Protein AF-A0A5N0GC98-F1 (afdb_monomer)

Sequence (165 aa):
MFRAPGRYVAAGIAVAGAGLITVPVVTTPKPPVQARAVQLVDDIAYIMGGSGDPIPSTDTVQTNFDLFVEPLYPHYTPQGLFYPAGNYALYTGVKSLPLDTSEAQGTQILATTITQQVADGNDIVVKGASQSSTISGMVMTDLAAQGVPSDDVSFVLTGDPNLPN

Radius of gyration: 35.99 Å; Cα contacts (8 Å, |Δi|>4): 237; chains: 1; bounding box: 118×33×48 Å

Solvent-accessible surface area (backbone atoms only — not comparable to full-atom values): 9893 Å² total; per-residue (Å²): 132,89,80,86,88,86,82,86,88,82,91,80,84,93,75,89,77,82,87,81,87,83,78,84,80,84,79,79,81,77,76,81,82,78,84,72,84,75,79,78,66,52,45,38,26,38,30,34,32,32,63,78,31,30,69,42,49,72,66,57,30,50,53,50,32,64,73,67,40,32,85,83,44,73,81,45,48,74,39,57,42,72,38,70,27,26,36,27,89,82,66,70,45,89,90,48,45,48,44,70,61,21,41,54,53,30,28,53,50,51,45,52,51,51,56,51,41,46,73,70,59,24,41,37,36,38,36,21,22,31,56,31,16,49,25,47,57,53,30,54,55,53,38,57,74,70,65,55,64,71,89,46,50,47,78,45,72,37,73,38,83,81,63,88,129

Structure (mmCIF, N/CA/C/O backbone):
data_AF-A0A5N0GC98-F1
#
_entry.id   AF-A0A5N0GC98-F1
#
loop_
_atom_site.group_PDB
_atom_site.id
_atom_site.type_symbol
_atom_site.label_atom_id
_atom_site.label_alt_id
_atom_site.label_comp_id
_atom_site.label_asym_id
_atom_site.label_entity_id
_atom_site.label_seq_id
_atom_site.pdbx_PDB_ins_code
_atom_site.Cartn_x
_atom_site.Cartn_y
_atom_site.Cartn_z
_atom_site.occupancy
_atom_site.B_iso_or_equiv
_atom_site.auth_seq_id
_atom_site.auth_comp_id
_atom_site.auth_asym_id
_atom_site.auth_atom_id
_atom_site.pdbx_PDB_model_num
ATOM 1 N N . MET A 1 1 ? -94.875 -5.584 -31.727 1.00 39.59 1 MET A N 1
ATOM 2 C CA . MET A 1 1 ? -95.191 -6.975 -32.115 1.00 39.59 1 MET A CA 1
ATOM 3 C C . MET A 1 1 ? -94.659 -7.873 -30.999 1.00 39.59 1 MET A C 1
ATOM 5 O O . MET A 1 1 ? -93.468 -7.785 -30.767 1.00 39.59 1 MET A O 1
ATOM 9 N N . PHE A 1 2 ? -95.532 -8.653 -30.332 1.00 39.44 2 PHE A N 1
ATOM 10 C CA . PHE A 1 2 ? -95.249 -9.738 -29.352 1.00 39.44 2 PHE A CA 1
ATOM 11 C C . PHE A 1 2 ? -94.479 -9.368 -28.058 1.00 39.44 2 PHE A C 1
ATOM 13 O O . PHE A 1 2 ? -93.528 -8.614 -28.103 1.00 39.44 2 PHE A O 1
ATOM 20 N N . ARG A 1 3 ? -94.751 -9.878 -26.850 1.00 37.09 3 ARG A N 1
ATOM 21 C CA . ARG A 1 3 ? -95.811 -10.683 -26.208 1.00 37.09 3 ARG A CA 1
ATOM 22 C C . ARG A 1 3 ? -95.519 -10.561 -24.689 1.00 37.09 3 ARG A C 1
ATOM 24 O O . ARG A 1 3 ? -94.355 -10.574 -24.308 1.00 37.09 3 ARG A O 1
ATOM 31 N N . ALA A 1 4 ? -96.537 -10.460 -23.834 1.00 40.56 4 ALA A N 1
ATOM 32 C CA . ALA A 1 4 ? -96.425 -10.711 -22.380 1.00 40.56 4 ALA A CA 1
ATOM 33 C C . ALA A 1 4 ? -96.335 -12.255 -22.118 1.00 40.56 4 ALA A C 1
ATOM 35 O O . ALA A 1 4 ? -96.410 -12.978 -23.121 1.00 40.56 4 ALA A O 1
ATOM 36 N N . PRO A 1 5 ? -96.287 -12.827 -20.878 1.00 58.97 5 PRO A N 1
ATOM 37 C CA . PRO A 1 5 ? -96.497 -12.199 -19.557 1.00 58.97 5 PRO A CA 1
ATOM 38 C C . PRO A 1 5 ? -95.749 -12.800 -18.327 1.00 58.97 5 PRO A C 1
ATOM 40 O O . PRO A 1 5 ? -95.164 -13.877 -18.363 1.00 58.97 5 PRO A O 1
ATOM 43 N N . GLY A 1 6 ? -95.959 -12.153 -17.174 1.00 35.94 6 GLY A N 1
ATOM 44 C CA . GLY A 1 6 ? -96.063 -12.803 -15.858 1.00 35.94 6 GLY A CA 1
ATOM 45 C C . GLY A 1 6 ? -95.093 -12.245 -14.812 1.00 35.94 6 GLY A C 1
ATOM 46 O O . GLY A 1 6 ? -93.943 -12.007 -15.129 1.00 35.94 6 GLY A O 1
ATOM 47 N N . ARG A 1 7 ? -95.446 -12.029 -13.542 1.00 43.44 7 ARG A N 1
ATOM 48 C CA . ARG A 1 7 ? -96.622 -12.402 -12.746 1.00 43.44 7 ARG A CA 1
ATOM 49 C C . ARG A 1 7 ? -96.527 -11.674 -11.379 1.00 43.44 7 ARG A C 1
ATOM 51 O O . ARG A 1 7 ? -95.435 -11.523 -10.859 1.00 43.44 7 ARG A O 1
ATOM 58 N N . TYR A 1 8 ? -97.692 -11.312 -10.837 1.00 38.00 8 TYR A N 1
ATOM 59 C CA . TYR A 1 8 ? -98.104 -11.139 -9.426 1.00 38.00 8 TYR A CA 1
ATOM 60 C C . TYR A 1 8 ? -97.413 -10.161 -8.436 1.00 38.00 8 TYR A C 1
ATOM 62 O O . TYR A 1 8 ? -96.294 -10.337 -7.978 1.00 38.00 8 TYR A O 1
ATOM 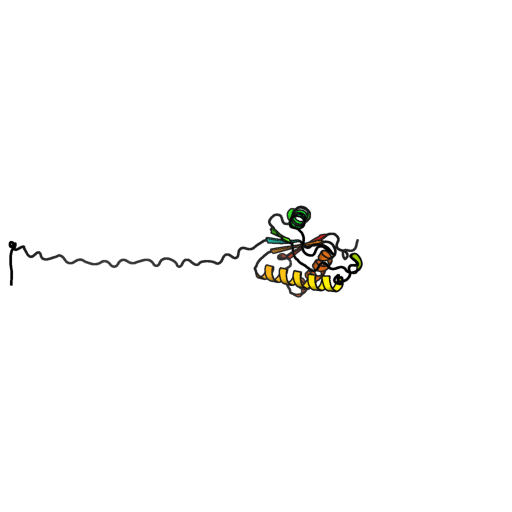70 N N . VAL A 1 9 ? -98.258 -9.190 -8.062 1.00 48.50 9 VAL A N 1
ATOM 71 C CA . VAL A 1 9 ? -98.460 -8.342 -6.866 1.00 48.50 9 VAL A CA 1
ATOM 72 C C . VAL A 1 9 ? -97.873 -8.808 -5.521 1.00 48.50 9 VAL A C 1
ATOM 74 O O . VAL A 1 9 ? -98.110 -9.938 -5.108 1.00 48.50 9 VAL A O 1
ATOM 77 N N . ALA A 1 10 ? -97.318 -7.857 -4.754 1.00 35.81 10 ALA A N 1
ATOM 78 C CA . ALA A 1 10 ? -97.459 -7.792 -3.291 1.00 35.81 10 ALA A CA 1
ATOM 79 C C . ALA A 1 10 ? -97.219 -6.357 -2.772 1.00 35.81 10 ALA A C 1
ATOM 81 O O . ALA A 1 10 ? -96.190 -5.749 -3.058 1.00 35.81 10 ALA A O 1
ATOM 82 N N . ALA A 1 11 ? -98.179 -5.818 -2.015 1.00 44.06 11 ALA A N 1
ATOM 83 C CA . ALA A 1 11 ? -98.039 -4.590 -1.234 1.00 44.06 11 ALA A CA 1
ATOM 84 C C . ALA A 1 11 ? -97.352 -4.899 0.108 1.00 44.06 11 ALA A C 1
ATOM 86 O O . ALA A 1 11 ? -97.641 -5.929 0.716 1.00 44.06 11 ALA A O 1
ATOM 87 N N . GLY A 1 12 ? -96.485 -4.003 0.591 1.00 33.69 12 GLY A N 1
ATOM 88 C CA . GLY A 1 12 ? -95.776 -4.178 1.860 1.00 33.69 12 GLY A CA 1
ATOM 89 C C . GLY A 1 12 ? -95.314 -2.860 2.487 1.00 33.69 12 GLY A C 1
ATOM 90 O O . GLY A 1 12 ? -94.335 -2.279 2.046 1.00 33.69 12 GLY A O 1
ATOM 91 N N . ILE A 1 13 ? -96.081 -2.422 3.491 1.00 37.12 13 ILE A N 1
ATOM 92 C CA . ILE A 1 13 ? -95.716 -1.808 4.786 1.00 37.12 13 ILE A CA 1
ATOM 93 C C . ILE A 1 13 ? -94.551 -0.793 4.814 1.00 37.12 13 ILE A C 1
ATOM 95 O O . ILE A 1 13 ? -93.385 -1.133 4.641 1.00 37.12 13 ILE A O 1
ATOM 99 N N . ALA A 1 14 ? -94.880 0.446 5.200 1.00 38.00 14 ALA A N 1
ATOM 100 C CA . ALA A 1 14 ? -93.924 1.467 5.623 1.00 38.00 14 ALA A CA 1
ATOM 101 C C . ALA A 1 14 ? -93.447 1.214 7.065 1.00 38.00 14 ALA A C 1
ATOM 103 O O . ALA A 1 14 ? -94.263 1.074 7.976 1.00 38.00 14 ALA A O 1
ATOM 104 N N . VAL A 1 15 ? -92.129 1.216 7.274 1.00 41.19 15 VAL A N 1
ATOM 105 C CA . VAL A 1 15 ? -91.494 1.233 8.600 1.00 41.19 15 VAL A CA 1
ATOM 106 C C . VAL A 1 15 ? -90.639 2.493 8.695 1.00 41.19 15 VAL A C 1
ATOM 108 O O . VAL A 1 15 ? -89.747 2.710 7.878 1.00 41.19 15 VAL A O 1
ATOM 111 N N . ALA A 1 16 ? -90.932 3.337 9.685 1.00 43.88 16 ALA A N 1
ATOM 112 C CA . ALA A 1 16 ? -90.125 4.500 10.028 1.00 43.88 16 ALA A CA 1
ATOM 113 C C . ALA A 1 16 ? -88.778 4.030 10.607 1.00 43.88 16 ALA A C 1
ATOM 115 O O . ALA A 1 16 ? -88.735 3.406 11.667 1.00 43.88 16 ALA A O 1
ATOM 116 N N . GLY A 1 17 ? -87.686 4.287 9.884 1.00 37.88 17 GLY A N 1
ATOM 117 C CA . GLY A 1 17 ? -86.330 3.923 10.291 1.00 37.88 17 GLY A CA 1
ATOM 118 C C . GLY A 1 17 ? -85.760 4.882 11.338 1.00 37.88 17 GLY A C 1
ATOM 119 O O . GLY A 1 17 ? -85.829 6.099 11.180 1.00 37.88 17 GLY A O 1
ATOM 120 N N . ALA A 1 18 ? -85.192 4.309 12.398 1.00 49.00 18 ALA A N 1
ATOM 121 C CA . ALA A 1 18 ? -84.472 4.992 13.466 1.00 49.00 18 ALA A CA 1
ATOM 122 C C . ALA A 1 18 ? -83.215 5.720 12.948 1.00 49.00 18 ALA A C 1
ATOM 124 O O . ALA A 1 18 ? -82.497 5.207 12.090 1.00 49.00 18 ALA A O 1
ATOM 125 N N . GLY A 1 19 ? -82.936 6.908 13.493 1.00 44.25 19 GLY A N 1
ATOM 126 C CA . GLY A 1 19 ? -81.725 7.671 13.188 1.00 44.25 19 GLY A CA 1
ATOM 127 C C . GLY A 1 19 ? -80.466 7.003 13.750 1.00 44.25 19 GLY A C 1
ATOM 128 O O . GLY A 1 19 ? -80.429 6.623 14.918 1.00 44.25 19 GLY A O 1
ATOM 129 N N . LEU A 1 20 ? -79.428 6.880 12.921 1.00 42.84 20 LEU A N 1
ATOM 130 C CA . LEU A 1 20 ? -78.096 6.429 13.326 1.00 42.84 20 LEU A CA 1
ATOM 131 C C . LEU A 1 20 ? -77.250 7.636 13.753 1.00 42.84 20 LEU A C 1
ATOM 133 O O . LEU A 1 20 ? -77.043 8.562 12.971 1.00 42.84 20 LEU A O 1
ATOM 137 N N . ILE A 1 21 ? -76.736 7.610 14.984 1.00 51.59 21 ILE A N 1
ATOM 138 C CA . ILE A 1 21 ? -75.683 8.523 15.446 1.00 51.59 21 ILE A CA 1
ATOM 139 C C . ILE A 1 21 ? -74.349 7.962 14.944 1.00 51.59 21 ILE A C 1
ATOM 141 O O . ILE A 1 21 ? -73.955 6.861 15.325 1.00 51.59 21 ILE A O 1
ATOM 145 N N . THR A 1 22 ? -73.646 8.700 14.086 1.00 50.06 22 THR A N 1
ATOM 146 C CA . THR A 1 22 ? -72.303 8.325 13.624 1.00 50.06 22 THR A CA 1
ATOM 147 C C . THR A 1 22 ? -71.248 8.829 14.606 1.00 50.06 22 THR A C 1
ATOM 149 O O . THR A 1 22 ? -71.188 10.028 14.878 1.00 50.06 22 THR A O 1
ATOM 152 N N . VAL A 1 23 ? -70.387 7.939 15.101 1.00 45.97 23 VAL A N 1
ATOM 153 C CA . VAL A 1 23 ? -69.199 8.301 15.891 1.00 45.97 23 VAL A CA 1
ATOM 154 C C . VAL A 1 23 ? -68.002 8.392 14.935 1.00 45.97 23 VAL A C 1
ATOM 156 O O . VAL A 1 23 ? -67.773 7.432 14.195 1.00 45.97 23 VAL A O 1
ATOM 159 N N . PRO A 1 24 ? -67.234 9.496 14.887 1.00 51.84 24 PRO A N 1
ATOM 160 C CA . PRO A 1 24 ? -66.045 9.551 14.046 1.00 51.84 24 PRO A CA 1
ATOM 161 C C . PRO A 1 24 ? -64.948 8.648 14.624 1.00 51.84 24 PRO A C 1
ATOM 163 O O . PRO A 1 24 ? -64.602 8.737 15.802 1.00 51.84 24 PRO A O 1
ATOM 166 N N . VAL A 1 25 ? -64.386 7.779 13.785 1.00 57.62 25 VAL A N 1
ATOM 167 C CA . VAL A 1 25 ? -63.193 6.994 14.121 1.00 57.62 25 VAL A CA 1
ATOM 168 C C . VAL A 1 25 ? -61.984 7.925 14.078 1.00 57.62 25 VAL A C 1
ATOM 170 O O . VAL A 1 25 ? -61.652 8.474 13.030 1.00 57.62 25 VAL A O 1
ATOM 173 N N . VAL A 1 26 ? -61.312 8.097 15.215 1.00 57.38 26 VAL A N 1
ATOM 174 C CA . VAL A 1 26 ? -60.006 8.763 15.280 1.00 57.38 26 VAL A CA 1
ATOM 175 C C . VAL A 1 26 ? -58.951 7.752 14.837 1.00 57.38 26 VAL A C 1
ATOM 177 O O . VAL A 1 26 ? -58.622 6.825 15.573 1.00 57.38 26 VAL A O 1
ATOM 180 N N . THR A 1 27 ? -58.432 7.897 13.619 1.00 61.34 27 THR A N 1
ATOM 181 C CA . THR A 1 27 ? -57.287 7.108 13.147 1.00 61.34 27 THR A CA 1
ATOM 182 C C . THR A 1 27 ? -55.995 7.730 13.669 1.00 61.34 27 THR A C 1
ATOM 184 O O . THR A 1 27 ? -55.698 8.885 13.363 1.00 61.34 27 THR A O 1
ATOM 187 N N . THR A 1 28 ? -55.212 6.983 14.445 1.00 64.38 28 THR A N 1
ATOM 188 C CA . THR A 1 28 ? -53.879 7.415 14.879 1.00 64.38 28 THR A CA 1
ATOM 189 C C . THR A 1 28 ? -52.905 7.406 13.689 1.00 64.38 28 THR A C 1
ATOM 191 O O . THR A 1 28 ? -52.870 6.425 12.941 1.00 64.38 28 THR A O 1
ATOM 194 N N . PRO A 1 29 ? -52.105 8.468 13.467 1.00 61.09 29 PRO A N 1
ATOM 195 C CA . PRO A 1 29 ? -51.084 8.457 12.424 1.00 61.09 29 PRO A CA 1
ATOM 196 C C . PRO A 1 29 ? -50.046 7.365 12.704 1.00 61.09 29 PRO A C 1
ATOM 198 O O . PRO A 1 29 ? -49.474 7.306 13.794 1.00 61.09 29 PRO A O 1
ATOM 201 N N . LYS A 1 30 ? -49.785 6.505 11.715 1.00 52.50 30 LYS A N 1
ATOM 202 C CA . LYS A 1 30 ? -48.673 5.550 11.770 1.00 52.50 30 LYS A CA 1
ATOM 203 C C . LYS A 1 30 ? -47.365 6.351 11.858 1.00 52.50 30 LYS A C 1
ATOM 205 O O . LYS A 1 30 ? -47.180 7.248 11.032 1.00 52.50 30 LYS A O 1
ATOM 210 N N . PRO A 1 31 ? -46.461 6.052 12.808 1.00 60.06 31 PRO A N 1
ATOM 211 C CA . PRO A 1 31 ? -45.176 6.731 12.873 1.00 60.06 31 PRO A CA 1
ATOM 212 C C . PRO A 1 31 ? -44.440 6.580 11.535 1.00 60.06 31 PRO A C 1
ATOM 214 O O . PRO A 1 31 ? -44.462 5.482 10.962 1.00 60.06 31 PRO A O 1
ATOM 217 N N . PRO A 1 32 ? -43.801 7.639 11.013 1.00 60.59 32 PRO A N 1
ATOM 218 C CA . PRO A 1 32 ? -42.974 7.513 9.825 1.00 60.59 32 PRO A CA 1
ATOM 219 C C . PRO A 1 32 ? -41.838 6.528 10.122 1.00 60.59 32 PRO A C 1
ATOM 221 O O . PRO A 1 32 ? -41.091 6.697 11.084 1.00 60.59 32 PRO A O 1
ATOM 224 N N . VAL A 1 33 ? -41.717 5.483 9.303 1.00 59.44 33 VAL A N 1
ATOM 225 C CA . VAL A 1 33 ? -40.554 4.592 9.334 1.00 59.44 33 VAL A CA 1
ATOM 226 C C . VAL A 1 33 ? -39.393 5.386 8.747 1.00 59.44 33 VAL A C 1
ATOM 228 O O . VAL A 1 33 ? -39.322 5.578 7.536 1.00 59.44 33 VAL A O 1
ATOM 231 N N . GLN A 1 34 ? -38.511 5.901 9.602 1.00 54.84 34 GLN A N 1
ATOM 232 C CA . GLN A 1 34 ? -37.237 6.455 9.154 1.00 54.84 34 GLN A CA 1
ATOM 233 C C . GLN A 1 34 ? -36.340 5.284 8.752 1.00 54.84 34 GLN A C 1
ATOM 235 O O . GLN A 1 34 ? -35.829 4.565 9.609 1.00 54.84 34 GLN A O 1
ATOM 240 N N . ALA A 1 35 ? -36.164 5.070 7.449 1.00 56.50 35 ALA A N 1
ATOM 241 C CA . ALA A 1 35 ? -35.075 4.241 6.961 1.00 56.50 35 ALA A CA 1
ATOM 242 C C . ALA A 1 35 ? -33.770 4.981 7.275 1.00 56.50 35 ALA A C 1
ATOM 244 O O . ALA A 1 35 ? -33.469 6.012 6.675 1.00 56.50 35 ALA A O 1
ATOM 245 N N . ARG A 1 36 ? -33.028 4.495 8.269 1.00 54.62 36 ARG A N 1
ATOM 246 C CA . ARG A 1 36 ? -31.660 4.941 8.514 1.00 54.62 36 ARG A CA 1
ATOM 247 C C . ARG A 1 36 ? -30.781 4.165 7.543 1.00 54.62 36 ARG A C 1
ATOM 249 O O . ARG A 1 36 ? -30.805 2.938 7.566 1.00 54.62 36 ARG A O 1
ATOM 256 N N . ALA A 1 37 ? -30.066 4.864 6.666 1.00 58.22 37 ALA A N 1
ATOM 257 C CA . ALA A 1 37 ? -28.991 4.232 5.918 1.00 58.22 37 ALA A CA 1
ATOM 258 C C . ALA A 1 37 ? -27.959 3.757 6.947 1.00 58.22 37 ALA A C 1
ATOM 260 O O . ALA A 1 37 ? -27.416 4.566 7.698 1.00 58.22 37 ALA A O 1
ATOM 261 N N . VAL A 1 38 ? -27.777 2.445 7.052 1.00 55.47 38 VAL A N 1
ATOM 262 C CA . VAL A 1 38 ? -26.642 1.867 7.764 1.00 55.47 38 VAL A CA 1
ATOM 263 C C . VAL A 1 38 ? -25.528 1.820 6.728 1.00 55.47 38 VAL A C 1
ATOM 265 O O . VAL A 1 38 ? -25.648 1.072 5.759 1.00 55.47 38 VAL A O 1
ATOM 268 N N . GLN A 1 39 ? -24.504 2.661 6.877 1.00 57.19 39 GLN A N 1
ATOM 269 C CA . GLN A 1 39 ? -23.234 2.405 6.200 1.00 57.19 39 GLN A CA 1
ATOM 270 C C . GLN A 1 39 ? -22.680 1.125 6.818 1.00 57.19 39 GLN A C 1
ATOM 272 O O . GLN A 1 39 ? -22.510 1.053 8.036 1.00 57.19 39 GLN A O 1
ATOM 277 N N . LEU A 1 40 ? -22.511 0.091 5.995 1.00 60.38 40 LEU A N 1
ATOM 278 C CA . LEU A 1 40 ? -21.680 -1.034 6.389 1.00 60.38 40 LEU A CA 1
ATOM 279 C C . LEU A 1 40 ? -20.245 -0.521 6.329 1.00 60.38 40 LEU A C 1
ATOM 281 O O . LEU A 1 40 ? -19.822 -0.046 5.281 1.00 60.38 40 LEU A O 1
ATOM 285 N N . VAL A 1 41 ? -19.583 -0.531 7.478 1.00 70.88 41 VAL A N 1
ATOM 286 C CA . VAL A 1 41 ? -18.149 -0.292 7.586 1.00 70.88 41 VAL A CA 1
ATOM 287 C C . VAL A 1 41 ? -17.476 -1.621 7.278 1.00 70.88 41 VAL A C 1
ATOM 289 O O . VAL A 1 41 ? -17.824 -2.631 7.899 1.00 70.88 41 VAL A O 1
ATOM 292 N N . ASP A 1 42 ? -16.578 -1.621 6.303 1.00 79.06 42 ASP A N 1
ATOM 293 C CA . ASP A 1 42 ? -15.748 -2.766 5.958 1.00 79.06 42 ASP A CA 1
ATOM 294 C C . ASP A 1 42 ? -14.344 -2.563 6.544 1.00 79.06 42 ASP A C 1
ATOM 296 O O . ASP A 1 42 ? -13.709 -1.537 6.315 1.00 79.06 42 ASP A O 1
ATOM 300 N N . ASP A 1 43 ? -13.835 -3.573 7.246 1.00 93.88 43 ASP A N 1
ATOM 301 C CA . ASP A 1 43 ? -12.433 -3.636 7.659 1.00 93.88 43 ASP A CA 1
ATOM 302 C C . ASP A 1 43 ? -11.631 -4.285 6.521 1.00 93.88 43 ASP A C 1
ATOM 304 O O . ASP A 1 43 ? -11.806 -5.478 6.230 1.00 93.88 43 ASP A O 1
ATOM 308 N N . ILE A 1 44 ? -10.771 -3.528 5.834 1.00 97.44 44 ILE A N 1
ATOM 309 C CA . ILE A 1 44 ? -10.106 -3.993 4.603 1.00 97.44 44 ILE A CA 1
ATOM 310 C C . ILE A 1 44 ? -8.596 -4.098 4.801 1.00 97.44 44 ILE A C 1
ATOM 312 O O . ILE A 1 44 ? -7.922 -3.138 5.173 1.00 97.44 44 ILE A O 1
ATOM 316 N N . ALA A 1 45 ? -8.040 -5.271 4.492 1.00 98.38 45 ALA A N 1
ATOM 317 C CA . ALA A 1 45 ? -6.600 -5.495 4.468 1.00 98.38 45 ALA A CA 1
ATOM 318 C C . ALA A 1 45 ? -6.075 -5.496 3.024 1.00 98.38 45 ALA A C 1
ATOM 320 O O . ALA A 1 45 ? -6.164 -6.505 2.324 1.00 98.38 45 ALA A O 1
ATOM 321 N N . TYR A 1 46 ? -5.490 -4.387 2.571 1.00 98.69 46 TYR A N 1
ATOM 322 C CA . TYR A 1 46 ? -4.840 -4.328 1.262 1.00 98.69 46 TYR A CA 1
ATOM 323 C C . TYR A 1 46 ? -3.466 -4.994 1.298 1.00 98.69 46 TYR A C 1
ATOM 325 O O . TYR A 1 46 ? -2.553 -4.540 1.984 1.00 98.69 46 TYR A O 1
ATOM 333 N N . ILE A 1 47 ? -3.301 -6.057 0.517 1.00 98.75 47 ILE A N 1
ATOM 334 C CA . ILE A 1 47 ? -2.060 -6.814 0.389 1.00 98.75 47 ILE A CA 1
ATOM 335 C C . ILE A 1 47 ? -1.366 -6.419 -0.913 1.00 98.75 47 ILE A C 1
ATOM 337 O O . ILE A 1 47 ? -1.879 -6.668 -2.007 1.00 98.75 47 ILE A O 1
ATOM 341 N N . MET A 1 48 ? -0.183 -5.819 -0.798 1.00 98.62 48 MET A N 1
ATOM 342 C CA . MET A 1 48 ? 0.629 -5.399 -1.938 1.00 98.62 48 MET A CA 1
ATOM 343 C C . MET A 1 48 ? 1.827 -6.330 -2.137 1.00 98.62 48 MET A C 1
ATOM 345 O O . MET A 1 48 ? 2.524 -6.701 -1.186 1.00 98.62 48 MET A O 1
ATOM 349 N N . GLY A 1 49 ? 2.079 -6.686 -3.397 1.00 97.31 49 GLY A N 1
ATOM 350 C CA . GLY A 1 49 ? 3.249 -7.460 -3.807 1.00 97.31 49 GLY A CA 1
ATOM 351 C C . GLY A 1 49 ? 4.548 -6.659 -3.702 1.00 97.31 49 GLY A C 1
ATOM 352 O O . GLY A 1 49 ? 4.539 -5.444 -3.499 1.00 97.31 49 GLY A O 1
ATOM 353 N N . GLY A 1 50 ? 5.681 -7.350 -3.819 1.00 96.06 50 GLY A N 1
ATOM 354 C CA . GLY A 1 50 ? 6.979 -6.704 -4.036 1.00 96.06 50 GLY A CA 1
ATOM 355 C C . GLY A 1 50 ? 7.214 -6.399 -5.516 1.00 96.06 50 GLY A C 1
ATOM 356 O O . GLY A 1 50 ? 6.339 -6.600 -6.357 1.00 96.06 50 GLY A O 1
ATOM 357 N N . SER A 1 51 ? 8.426 -5.963 -5.868 1.00 95.62 51 SER A N 1
ATOM 358 C CA . SER A 1 51 ? 8.774 -5.787 -7.280 1.00 95.62 51 SER A CA 1
ATOM 359 C C . SER A 1 51 ? 8.553 -7.086 -8.078 1.00 95.62 51 SER A C 1
ATOM 361 O O . SER A 1 51 ? 8.855 -8.181 -7.607 1.00 95.62 51 SER A O 1
ATOM 363 N N . GLY A 1 52 ? 8.029 -6.961 -9.296 1.00 93.50 52 GLY A N 1
ATOM 364 C CA . GLY A 1 52 ? 7.675 -8.082 -10.168 1.00 93.50 52 GLY A CA 1
ATOM 365 C C . GLY A 1 52 ? 6.322 -8.738 -9.872 1.00 93.50 52 GLY A C 1
ATOM 366 O O . GLY A 1 52 ? 5.915 -9.597 -10.651 1.00 93.50 52 GLY A O 1
ATOM 367 N N . ASP A 1 53 ? 5.614 -8.325 -8.816 1.00 94.75 53 ASP A N 1
ATOM 368 C CA . ASP A 1 53 ? 4.311 -8.873 -8.414 1.00 94.75 53 ASP A CA 1
ATOM 369 C C . ASP A 1 53 ? 3.210 -7.788 -8.421 1.00 94.75 53 ASP A C 1
ATOM 371 O O . ASP A 1 53 ? 2.757 -7.339 -7.366 1.00 94.75 53 ASP A O 1
ATOM 375 N N . PRO A 1 54 ? 2.799 -7.297 -9.609 1.00 95.94 54 PRO A N 1
ATOM 376 C CA . PRO A 1 54 ? 1.853 -6.186 -9.720 1.00 95.94 54 PRO A CA 1
ATOM 377 C C . PRO A 1 54 ? 0.427 -6.555 -9.309 1.00 95.94 54 PRO A C 1
ATOM 379 O O . PRO A 1 54 ? -0.345 -5.681 -8.926 1.00 95.94 54 PRO A O 1
ATOM 382 N N . ILE A 1 55 ? 0.055 -7.831 -9.429 1.00 97.75 55 ILE A N 1
ATOM 383 C CA . ILE A 1 55 ? -1.266 -8.357 -9.078 1.00 97.75 55 ILE A CA 1
ATOM 384 C C . ILE A 1 55 ? -1.023 -9.618 -8.246 1.00 97.75 55 ILE A C 1
ATOM 386 O O . ILE A 1 55 ? -0.903 -10.703 -8.825 1.00 97.75 55 ILE A O 1
ATOM 390 N N . PRO A 1 56 ? -0.936 -9.491 -6.911 1.00 95.69 56 PRO A N 1
ATOM 391 C CA . PRO A 1 56 ? -0.743 -10.637 -6.039 1.00 95.69 56 PRO A CA 1
ATOM 392 C C . PRO A 1 56 ? -1.825 -11.691 -6.274 1.00 95.69 56 PRO A C 1
ATOM 394 O O . PRO A 1 56 ? -3.015 -11.377 -6.360 1.00 95.69 56 PRO A O 1
ATOM 397 N N . SER A 1 57 ? -1.414 -12.955 -6.382 1.00 97.62 57 SER A N 1
ATOM 398 C CA . SER A 1 57 ? -2.359 -14.069 -6.508 1.00 97.62 57 SER A CA 1
ATOM 399 C C . SER A 1 57 ? -3.245 -14.184 -5.264 1.00 97.62 57 SER A C 1
ATOM 401 O O . SER A 1 57 ? -2.843 -13.772 -4.177 1.00 97.62 57 SER A O 1
ATOM 403 N N . THR A 1 58 ? -4.422 -14.799 -5.389 1.00 97.88 58 THR A N 1
ATOM 404 C CA . THR A 1 58 ? -5.321 -15.030 -4.244 1.00 97.88 58 THR A CA 1
ATOM 405 C C . THR A 1 58 ? -4.634 -15.794 -3.112 1.00 97.88 58 THR A C 1
ATOM 407 O O . THR A 1 58 ? -4.791 -15.433 -1.949 1.00 97.88 58 THR A O 1
ATOM 410 N N . ASP A 1 59 ? -3.811 -16.792 -3.446 1.00 98.06 59 ASP A N 1
ATOM 411 C CA . ASP A 1 59 ? -3.067 -17.587 -2.464 1.00 98.06 59 ASP A CA 1
ATOM 412 C C . ASP A 1 59 ? -1.993 -16.742 -1.769 1.00 98.06 59 ASP A C 1
ATOM 414 O O . ASP A 1 59 ? -1.819 -16.831 -0.553 1.00 98.06 59 ASP A O 1
ATOM 418 N N . THR A 1 60 ? -1.300 -15.879 -2.522 1.00 96.62 60 THR A N 1
ATOM 419 C CA . THR A 1 60 ? -0.333 -14.922 -1.964 1.00 96.62 60 THR A CA 1
ATOM 420 C C . THR A 1 60 ? -1.024 -13.948 -1.013 1.00 96.62 60 THR A C 1
ATOM 422 O O . THR A 1 60 ? -0.505 -13.702 0.077 1.00 96.62 60 THR A O 1
ATOM 425 N N . VAL A 1 61 ? -2.182 -13.408 -1.405 1.00 98.69 61 VAL A N 1
ATOM 426 C CA . VAL A 1 61 ? -2.991 -12.487 -0.594 1.00 98.69 61 VAL A CA 1
ATOM 427 C C . VAL A 1 61 ? -3.387 -13.149 0.722 1.00 98.69 61 VAL A C 1
ATOM 429 O O . VAL A 1 61 ? -3.058 -12.615 1.781 1.00 98.69 61 VAL A O 1
ATOM 432 N N . GLN A 1 62 ? -3.997 -14.335 0.660 1.00 98.62 62 GLN A N 1
ATOM 433 C CA . GLN A 1 62 ? -4.448 -15.050 1.853 1.00 98.62 62 GLN A CA 1
ATOM 434 C C . GLN A 1 62 ? -3.274 -15.433 2.759 1.00 98.62 62 GLN A C 1
ATOM 436 O O . GLN A 1 62 ? -3.290 -15.137 3.946 1.00 98.62 62 GLN A O 1
ATOM 441 N N . THR A 1 63 ? -2.199 -15.990 2.196 1.00 98.44 63 THR A N 1
ATOM 442 C CA . THR A 1 63 ? -1.024 -16.397 2.984 1.00 98.44 63 THR A CA 1
ATOM 443 C C . THR A 1 63 ? -0.385 -15.212 3.709 1.00 98.44 63 THR A C 1
ATOM 445 O O . THR A 1 63 ? 0.030 -15.331 4.859 1.00 98.44 63 THR A O 1
ATOM 448 N N . ASN A 1 64 ? -0.277 -14.051 3.054 1.00 98.38 64 ASN A N 1
ATOM 449 C CA . ASN A 1 64 ? 0.279 -12.862 3.702 1.00 98.38 64 ASN A CA 1
ATOM 450 C C . ASN A 1 64 ? -0.658 -12.304 4.775 1.00 98.38 64 ASN A C 1
ATOM 452 O O . ASN A 1 64 ? -0.170 -11.797 5.784 1.00 98.38 64 ASN A O 1
ATOM 456 N N . PHE A 1 65 ? -1.969 -12.389 4.558 1.00 98.69 65 PHE A N 1
ATOM 457 C CA . PHE A 1 65 ? -2.948 -12.014 5.563 1.00 98.69 65 PHE A CA 1
ATOM 458 C C . PHE A 1 65 ? -2.813 -12.895 6.808 1.00 98.69 65 PHE A C 1
ATOM 460 O O . PHE A 1 65 ? -2.500 -12.362 7.870 1.00 98.69 65 PHE A O 1
ATOM 467 N N . ASP A 1 66 ? -2.918 -14.217 6.658 1.00 98.56 66 ASP A N 1
ATOM 468 C CA . ASP A 1 66 ? -2.864 -15.185 7.763 1.00 98.56 66 ASP A CA 1
ATOM 469 C C . ASP A 1 66 ? -1.566 -15.051 8.582 1.00 98.56 66 ASP A C 1
ATOM 471 O O . ASP A 1 66 ? -1.560 -15.120 9.810 1.00 98.56 66 ASP A O 1
ATOM 475 N N . LEU A 1 67 ? -0.430 -14.842 7.906 1.00 98.12 67 LEU A N 1
ATOM 476 C CA . LEU A 1 67 ? 0.875 -14.801 8.570 1.00 98.12 67 LEU A CA 1
ATOM 477 C C . LEU A 1 67 ? 1.202 -13.456 9.223 1.00 98.12 67 LEU A C 1
ATOM 479 O O . LEU A 1 67 ? 1.897 -13.439 10.240 1.00 98.12 67 LEU A O 1
ATOM 483 N N . PHE A 1 68 ? 0.784 -12.339 8.624 1.00 98.12 68 PHE A N 1
ATOM 484 C CA . PHE A 1 68 ? 1.288 -11.016 9.013 1.00 98.12 68 PHE A CA 1
ATOM 485 C C . PHE A 1 68 ? 0.207 -10.044 9.478 1.00 98.12 68 PHE A C 1
ATOM 487 O O . PHE A 1 68 ? 0.518 -9.149 10.260 1.00 98.12 68 PHE A O 1
ATOM 494 N N . VAL A 1 69 ? -1.033 -10.193 9.013 1.00 98.38 69 VAL A N 1
ATOM 495 C CA . VAL A 1 69 ? -2.120 -9.244 9.295 1.00 98.38 69 VAL A CA 1
ATOM 496 C C . VAL A 1 69 ? -3.096 -9.816 10.319 1.00 98.38 69 VAL A C 1
ATOM 498 O O . VAL A 1 69 ? -3.309 -9.190 11.355 1.00 98.38 69 VAL A O 1
ATOM 501 N N . GLU A 1 70 ? -3.622 -11.019 10.082 1.00 98.06 70 GLU A N 1
ATOM 502 C CA . GLU A 1 70 ? -4.609 -11.695 10.936 1.00 98.06 70 GLU A CA 1
ATOM 503 C C . GLU A 1 70 ? -4.225 -11.728 12.429 1.00 98.06 70 GLU A C 1
ATOM 505 O O . GLU A 1 70 ? -5.098 -11.462 13.257 1.00 98.06 70 GLU A O 1
ATOM 510 N N . PRO A 1 71 ? -2.951 -11.953 12.830 1.00 98.06 71 PRO A N 1
ATOM 511 C CA . PRO A 1 71 ? -2.588 -12.004 14.248 1.00 98.06 71 PRO A CA 1
ATOM 512 C C . PRO A 1 71 ? -2.873 -10.713 15.030 1.00 98.06 71 PRO A C 1
ATOM 514 O O . PRO A 1 71 ? -3.006 -10.760 16.253 1.00 98.06 71 PRO A O 1
ATOM 517 N N . LEU A 1 72 ? -2.936 -9.570 14.341 1.00 96.50 72 LEU A N 1
ATOM 518 C CA . LEU A 1 72 ? -3.223 -8.257 14.926 1.00 96.50 72 LEU A CA 1
ATOM 519 C C . LEU A 1 72 ? -4.587 -7.704 14.482 1.00 96.50 72 LEU A C 1
ATOM 521 O O . LEU A 1 72 ? -5.189 -6.923 15.215 1.00 96.50 72 LEU A O 1
ATOM 525 N N . TYR A 1 73 ? -5.081 -8.136 13.320 1.00 96.62 73 TYR A N 1
ATOM 526 C CA . TYR A 1 73 ? -6.285 -7.627 12.662 1.00 96.62 73 TYR A CA 1
ATOM 527 C C . TYR A 1 73 ? -7.185 -8.783 12.160 1.00 96.62 73 TYR A C 1
ATOM 529 O O . TYR A 1 73 ? -7.409 -8.924 10.957 1.00 96.62 73 TYR A O 1
ATOM 537 N N . PRO A 1 74 ? -7.721 -9.640 13.054 1.00 94.38 74 PRO A N 1
ATOM 538 C CA . PRO A 1 74 ? -8.353 -10.919 12.691 1.00 94.38 74 PRO A CA 1
ATOM 539 C C . PRO A 1 74 ? -9.719 -10.815 11.989 1.00 94.38 74 PRO A C 1
ATOM 541 O O . PRO A 1 74 ? -10.252 -11.822 11.530 1.00 94.38 74 PRO A O 1
ATOM 544 N N . HIS A 1 75 ? -10.331 -9.631 11.939 1.00 92.00 75 HIS A N 1
ATOM 545 C CA . HIS A 1 75 ? -11.653 -9.417 11.328 1.00 92.00 75 HIS A CA 1
ATOM 546 C C . HIS A 1 75 ? -11.593 -8.721 9.966 1.00 92.00 75 HIS A C 1
ATOM 548 O O . HIS A 1 75 ? -12.623 -8.547 9.319 1.00 92.00 75 HIS A O 1
ATOM 554 N N . TYR A 1 76 ? -10.388 -8.369 9.521 1.00 96.94 76 TYR A N 1
ATOM 555 C CA . TYR A 1 76 ? -10.178 -7.672 8.265 1.00 96.94 76 TYR A CA 1
ATOM 556 C C . TYR A 1 76 ? -10.341 -8.622 7.078 1.00 96.94 76 TYR A C 1
ATOM 558 O O . TYR A 1 76 ? -9.978 -9.796 7.137 1.00 96.94 76 TYR A O 1
ATOM 566 N N . THR A 1 77 ? -10.857 -8.100 5.970 1.00 97.50 77 THR A N 1
ATOM 567 C CA . THR A 1 77 ? -11.017 -8.846 4.720 1.00 97.50 77 THR A CA 1
ATOM 568 C C . THR A 1 77 ? -9.818 -8.589 3.805 1.00 97.50 77 THR A C 1
ATOM 570 O O . THR A 1 77 ? -9.622 -7.446 3.379 1.00 97.50 77 THR A O 1
ATOM 573 N N . PRO A 1 78 ? -9.011 -9.610 3.461 1.00 98.19 78 PRO A N 1
ATOM 574 C CA . PRO A 1 78 ? -7.836 -9.407 2.629 1.00 98.19 78 PRO A CA 1
ATOM 575 C C . PRO A 1 78 ? -8.188 -9.192 1.157 1.00 98.19 78 PRO A C 1
ATOM 577 O O . PRO A 1 78 ? -8.983 -9.924 0.565 1.00 98.19 78 PRO A O 1
ATOM 580 N N . GLN A 1 79 ? -7.545 -8.202 0.544 1.00 98.38 79 GLN A N 1
ATOM 581 C CA . GLN A 1 79 ? -7.696 -7.858 -0.866 1.00 98.38 79 GLN A CA 1
ATOM 582 C C . GLN A 1 79 ? -6.332 -7.545 -1.479 1.00 98.38 79 GLN A C 1
ATOM 584 O O . GLN A 1 79 ? -5.562 -6.761 -0.936 1.00 98.38 79 GLN A O 1
ATOM 589 N N . GLY A 1 80 ? -6.023 -8.130 -2.636 1.00 98.19 80 GLY A N 1
ATOM 590 C CA . GLY A 1 80 ? -4.830 -7.748 -3.389 1.00 98.19 80 GLY A CA 1
ATOM 591 C C . GLY A 1 80 ? -4.977 -6.334 -3.951 1.00 98.19 80 GLY A C 1
ATOM 592 O O . GLY A 1 80 ? -5.991 -6.034 -4.583 1.00 98.19 80 GLY A O 1
ATOM 593 N N . LEU A 1 81 ? -3.971 -5.481 -3.759 1.00 98.56 81 LEU A N 1
ATOM 594 C CA . LEU A 1 81 ? -3.950 -4.142 -4.347 1.00 98.56 81 LEU A CA 1
ATOM 595 C C . LEU A 1 81 ? -2.952 -4.082 -5.504 1.00 98.56 81 LEU A C 1
ATOM 597 O O . LEU A 1 81 ? -1.761 -4.351 -5.339 1.00 98.56 81 LEU A O 1
ATOM 601 N N . PHE A 1 82 ? -3.458 -3.706 -6.678 1.00 98.31 82 PHE A N 1
ATOM 602 C CA . PHE A 1 82 ? -2.639 -3.529 -7.868 1.00 98.31 82 PHE A CA 1
ATOM 603 C C . PHE A 1 82 ? -1.734 -2.304 -7.754 1.00 98.31 82 PHE A C 1
ATOM 605 O O . PHE A 1 82 ? -2.173 -1.223 -7.367 1.00 98.31 82 PHE A O 1
ATOM 612 N N . TYR A 1 83 ? -0.499 -2.457 -8.222 1.00 98.31 83 TYR A N 1
ATOM 613 C CA . TYR A 1 83 ? 0.358 -1.351 -8.635 1.00 98.31 83 TYR A CA 1
ATOM 614 C C . TYR A 1 83 ? 1.368 -1.855 -9.686 1.00 98.31 83 TYR A C 1
ATOM 616 O O . TYR A 1 83 ? 1.486 -3.062 -9.884 1.00 98.31 83 TYR A O 1
ATOM 624 N N . PRO A 1 84 ? 2.116 -0.987 -10.389 1.00 96.69 84 PRO A N 1
ATOM 625 C CA . PRO A 1 84 ? 2.971 -1.427 -11.497 1.00 96.69 84 PRO A CA 1
ATOM 626 C C . PRO A 1 84 ? 4.097 -2.409 -11.134 1.00 96.69 84 PRO A C 1
ATOM 628 O O . PRO A 1 84 ? 4.542 -3.153 -12.007 1.00 96.69 84 PRO A O 1
ATOM 631 N N . ALA A 1 85 ? 4.578 -2.400 -9.886 1.00 95.56 85 ALA A N 1
ATOM 632 C CA . ALA A 1 85 ? 5.638 -3.276 -9.375 1.00 95.56 85 ALA A CA 1
ATOM 633 C C . ALA A 1 85 ? 6.918 -3.367 -1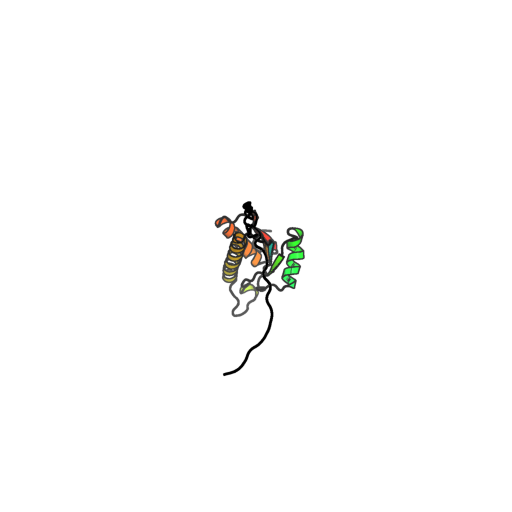0.238 1.00 95.56 85 ALA A C 1
ATOM 635 O O . ALA A 1 85 ? 7.616 -4.383 -10.250 1.00 95.56 85 ALA A O 1
ATOM 636 N N . GLY A 1 86 ? 7.249 -2.321 -10.991 1.00 94.69 86 GLY A N 1
ATOM 637 C CA . GLY A 1 86 ? 8.401 -2.286 -11.881 1.00 94.69 86 GLY A CA 1
ATOM 638 C C . GLY A 1 86 ? 9.715 -2.037 -11.148 1.00 94.69 86 GLY A C 1
ATOM 639 O O . GLY A 1 86 ? 9.807 -1.185 -10.267 1.00 94.69 86 GLY A O 1
ATOM 640 N N . ASN A 1 87 ? 10.759 -2.766 -11.536 1.00 92.06 87 ASN A N 1
ATOM 641 C CA . ASN A 1 87 ? 12.126 -2.497 -11.100 1.00 92.06 87 ASN A CA 1
ATOM 642 C C . ASN A 1 87 ? 13.113 -2.902 -12.202 1.00 92.06 87 ASN A C 1
ATOM 644 O O . ASN A 1 87 ? 13.644 -4.015 -12.219 1.00 92.06 87 ASN A O 1
ATOM 648 N N . TYR A 1 88 ? 13.328 -1.997 -13.161 1.00 84.06 88 TYR A N 1
ATOM 649 C CA . TYR A 1 88 ? 14.205 -2.243 -14.311 1.00 84.06 88 TYR A CA 1
ATOM 650 C C . TYR A 1 88 ? 15.589 -2.788 -13.914 1.00 84.06 88 TYR A C 1
ATOM 652 O O . TYR A 1 88 ? 16.089 -3.713 -14.553 1.00 84.06 88 TYR A O 1
ATOM 660 N N . ALA A 1 89 ? 16.184 -2.263 -12.838 1.00 81.44 89 ALA A N 1
ATOM 661 C CA . ALA A 1 89 ? 17.516 -2.659 -12.387 1.00 81.44 89 ALA A CA 1
ATOM 662 C C . ALA A 1 89 ? 17.577 -4.112 -11.884 1.00 81.44 89 ALA A C 1
ATOM 664 O O . ALA A 1 89 ? 18.582 -4.782 -12.113 1.00 81.44 89 ALA A O 1
ATOM 665 N N . LEU A 1 90 ? 16.514 -4.614 -11.243 1.00 83.19 90 LEU A N 1
ATOM 666 C CA . LEU A 1 90 ? 16.462 -5.997 -10.755 1.00 83.19 90 LEU A CA 1
ATOM 667 C C . LEU A 1 90 ? 16.040 -7.004 -11.831 1.00 83.19 90 LEU A C 1
ATOM 669 O O . LEU A 1 90 ? 16.577 -8.108 -11.868 1.00 83.19 90 LEU A O 1
ATOM 673 N N . TYR A 1 91 ? 15.106 -6.644 -12.716 1.00 76.62 91 TYR A N 1
ATOM 674 C CA . TYR A 1 91 ? 14.503 -7.611 -13.648 1.00 76.62 91 TYR A CA 1
ATOM 675 C C . TYR A 1 91 ? 15.021 -7.511 -15.091 1.00 76.62 91 TYR A C 1
ATOM 677 O O . TYR A 1 91 ? 14.594 -8.313 -15.914 1.00 76.62 91 TYR A O 1
ATOM 685 N N . THR A 1 92 ? 15.920 -6.559 -15.400 1.00 65.19 92 THR A N 1
ATOM 686 C CA . THR A 1 92 ? 16.657 -6.303 -16.675 1.00 65.19 92 THR A CA 1
ATOM 687 C C . THR A 1 92 ? 15.897 -6.480 -18.006 1.00 65.19 92 THR A C 1
ATOM 689 O O . THR A 1 92 ? 16.490 -6.472 -19.084 1.00 65.19 92 THR A O 1
ATOM 692 N N . GLY A 1 93 ? 14.570 -6.589 -17.963 1.00 61.97 93 GLY A N 1
ATOM 693 C CA . GLY A 1 93 ? 13.712 -6.745 -19.125 1.00 61.97 93 GLY A CA 1
ATOM 694 C C . GLY A 1 93 ? 13.620 -5.458 -19.935 1.00 61.97 93 GLY A C 1
ATOM 695 O O . GLY A 1 93 ? 13.333 -4.3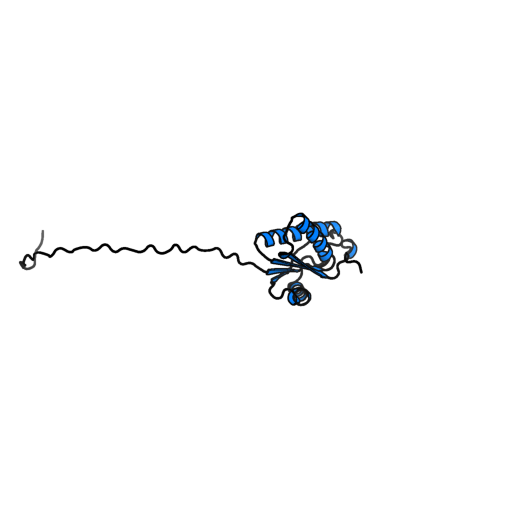79 -19.412 1.00 61.97 93 GLY A O 1
ATOM 696 N N . VAL A 1 94 ? 13.812 -5.568 -21.250 1.00 61.34 94 VAL A N 1
ATOM 697 C CA . VAL A 1 94 ? 13.433 -4.505 -22.187 1.00 61.34 94 VAL A CA 1
ATOM 698 C C . VAL A 1 94 ? 11.944 -4.203 -21.967 1.00 61.34 94 VAL A C 1
ATOM 700 O O . VAL A 1 94 ? 11.130 -5.122 -21.981 1.00 61.34 94 VAL A O 1
ATOM 703 N N . LYS A 1 95 ? 11.594 -2.920 -21.793 1.00 69.44 95 LYS A N 1
ATOM 704 C CA . LYS A 1 95 ? 10.247 -2.417 -21.434 1.00 69.44 95 LYS A CA 1
ATOM 705 C C . LYS A 1 95 ? 9.815 -2.570 -19.964 1.00 69.44 95 LYS A C 1
ATOM 707 O O . LYS A 1 95 ? 8.643 -2.339 -19.677 1.00 69.44 95 LYS A O 1
ATOM 712 N N . SER A 1 96 ? 10.715 -2.887 -19.033 1.00 76.75 96 SER A N 1
ATOM 713 C CA . SER A 1 96 ? 10.394 -2.798 -17.600 1.00 76.75 96 SER A CA 1
ATOM 714 C C . SER A 1 96 ? 10.351 -1.342 -17.128 1.00 76.75 96 SER A C 1
ATOM 716 O O . SER A 1 96 ? 11.203 -0.536 -17.506 1.00 76.75 96 SER A O 1
ATOM 718 N N . LEU A 1 97 ? 9.366 -1.005 -16.290 1.00 90.62 97 LEU A N 1
ATOM 719 C CA . LEU A 1 97 ? 9.220 0.335 -15.723 1.00 90.62 97 LEU A CA 1
ATOM 720 C C . LEU A 1 97 ? 10.400 0.641 -14.770 1.00 90.62 97 LEU A C 1
ATOM 722 O O . LEU A 1 97 ? 10.775 -0.232 -13.973 1.00 90.62 97 LEU A O 1
ATOM 726 N N . PRO A 1 98 ? 11.006 1.842 -14.841 1.00 93.25 98 PRO A N 1
ATOM 727 C CA . PRO A 1 98 ? 11.975 2.296 -13.848 1.00 93.25 98 PRO A CA 1
ATOM 728 C C . PRO A 1 98 ? 11.403 2.263 -12.424 1.00 93.25 98 PRO A C 1
ATOM 730 O O . PRO A 1 98 ? 10.201 2.450 -12.229 1.00 93.25 98 PRO A O 1
ATOM 733 N N . LEU A 1 99 ? 12.275 2.005 -11.444 1.00 94.12 99 LEU A N 1
ATOM 734 C CA . LEU A 1 99 ? 11.908 1.843 -10.033 1.00 94.12 99 LEU A CA 1
ATOM 735 C C . LEU A 1 99 ? 11.167 3.071 -9.489 1.00 94.12 99 LEU A C 1
ATOM 737 O O . LEU A 1 99 ? 10.055 2.944 -8.991 1.00 94.12 99 LEU A O 1
ATOM 741 N N . ASP A 1 100 ? 11.752 4.250 -9.673 1.00 95.38 100 ASP A N 1
ATOM 742 C CA . ASP A 1 100 ? 11.212 5.543 -9.243 1.00 95.38 100 ASP A CA 1
ATOM 743 C C . ASP A 1 100 ? 9.821 5.823 -9.829 1.00 95.38 100 ASP A C 1
ATOM 745 O O . ASP A 1 100 ? 8.905 6.255 -9.133 1.00 95.38 100 ASP A O 1
ATOM 749 N N . THR A 1 101 ? 9.635 5.517 -11.112 1.00 96.50 101 THR A N 1
ATOM 750 C CA . THR A 1 101 ? 8.355 5.695 -11.800 1.00 96.50 101 THR A CA 1
ATOM 751 C C . THR A 1 101 ? 7.309 4.719 -11.264 1.00 96.50 101 THR A C 1
ATOM 753 O O . THR A 1 101 ? 6.152 5.098 -11.075 1.00 96.50 101 THR A O 1
ATOM 756 N N . SER A 1 102 ? 7.701 3.470 -10.998 1.00 97.19 102 SER A N 1
ATOM 757 C CA . SER A 1 102 ? 6.813 2.473 -10.396 1.00 97.19 102 SER A CA 1
ATOM 758 C C . SER A 1 102 ? 6.396 2.854 -8.979 1.00 97.19 102 SER A C 1
ATOM 760 O O . SER A 1 102 ? 5.232 2.687 -8.619 1.00 97.19 102 SER A O 1
ATOM 762 N N . GLU A 1 103 ? 7.337 3.346 -8.179 1.00 98.06 103 GLU A N 1
ATOM 763 C CA . GLU A 1 103 ? 7.092 3.795 -6.812 1.00 98.06 103 GLU A CA 1
ATOM 764 C C . GLU A 1 103 ? 6.169 5.011 -6.790 1.00 98.06 103 GLU A C 1
ATOM 766 O O . GLU A 1 103 ? 5.165 4.981 -6.088 1.00 98.06 103 GLU A O 1
ATOM 771 N N . ALA A 1 104 ? 6.413 6.020 -7.631 1.00 98.38 104 ALA A N 1
ATOM 772 C CA . ALA A 1 104 ? 5.544 7.193 -7.731 1.00 98.38 104 ALA A CA 1
ATOM 773 C C . ALA A 1 104 ? 4.095 6.824 -8.102 1.00 98.38 104 ALA A C 1
ATOM 775 O O . ALA A 1 104 ? 3.144 7.315 -7.491 1.00 98.38 104 ALA A O 1
ATOM 776 N N . GLN A 1 105 ? 3.915 5.924 -9.075 1.00 98.56 105 GLN A N 1
ATOM 777 C CA . GLN A 1 105 ? 2.587 5.432 -9.453 1.00 98.56 105 GLN A CA 1
ATOM 778 C C . GLN A 1 105 ? 1.944 4.609 -8.329 1.00 98.56 105 GLN A C 1
ATOM 780 O O . GLN A 1 105 ? 0.755 4.768 -8.059 1.00 98.56 105 GLN A O 1
ATOM 785 N N . GLY A 1 106 ? 2.720 3.759 -7.652 1.00 98.69 106 GLY A N 1
ATOM 786 C CA . GLY A 1 106 ? 2.252 2.982 -6.506 1.00 98.69 106 GLY A CA 1
ATOM 787 C C . GLY A 1 106 ? 1.803 3.858 -5.337 1.00 98.69 106 GLY A C 1
ATOM 788 O O . GLY A 1 106 ? 0.726 3.620 -4.795 1.00 98.69 106 GLY A O 1
ATOM 789 N N . THR A 1 107 ? 2.562 4.904 -5.004 1.00 98.75 107 THR A N 1
ATOM 790 C CA . THR A 1 107 ? 2.207 5.891 -3.971 1.00 98.75 107 THR A CA 1
ATOM 791 C C . THR A 1 107 ? 0.887 6.567 -4.303 1.00 98.75 107 THR A C 1
ATOM 793 O O . THR A 1 107 ? -0.008 6.611 -3.462 1.00 98.75 107 THR A O 1
ATOM 796 N N . GLN A 1 108 ? 0.711 7.015 -5.550 1.00 98.56 108 GLN A N 1
ATOM 797 C CA . GLN A 1 108 ? -0.540 7.641 -5.971 1.00 98.56 108 GLN A CA 1
ATOM 798 C C . GLN A 1 108 ? -1.735 6.681 -5.870 1.00 98.56 108 GLN A C 1
ATOM 800 O O . GLN A 1 108 ? -2.792 7.076 -5.372 1.00 98.56 108 GLN A O 1
ATOM 805 N N . ILE A 1 109 ? -1.581 5.436 -6.334 1.00 98.81 109 ILE A N 1
ATOM 806 C CA . ILE A 1 109 ? -2.646 4.424 -6.285 1.00 98.81 109 ILE A CA 1
ATOM 807 C C . ILE A 1 109 ? -3.028 4.122 -4.835 1.00 98.81 109 ILE A C 1
ATOM 809 O O . ILE A 1 109 ? -4.212 4.167 -4.494 1.00 98.81 109 ILE A O 1
ATOM 813 N N . LEU A 1 110 ? -2.043 3.855 -3.977 1.00 98.75 110 LEU A N 1
ATOM 814 C CA . LEU A 1 110 ? -2.285 3.503 -2.584 1.00 98.75 110 LEU A CA 1
ATOM 815 C C . LEU A 1 110 ? -2.897 4.677 -1.806 1.00 98.75 110 LEU A C 1
ATOM 817 O O . LEU A 1 110 ? -3.921 4.490 -1.154 1.00 98.75 110 LEU A O 1
ATOM 821 N N . ALA A 1 111 ? -2.351 5.891 -1.926 1.00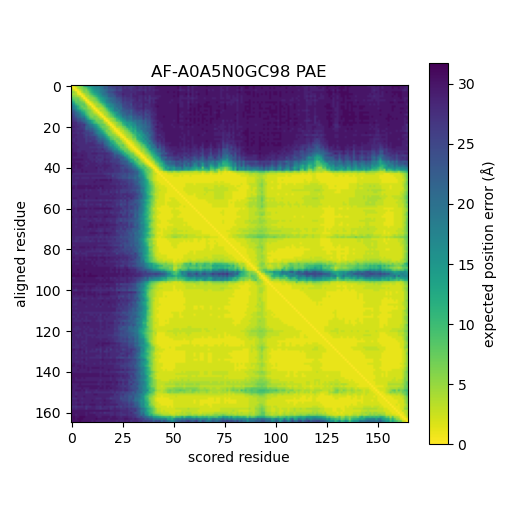 98.38 111 ALA A N 1
ATOM 822 C CA . ALA A 1 111 ? -2.896 7.072 -1.250 1.00 98.38 111 ALA A CA 1
ATOM 823 C C . ALA A 1 111 ? -4.342 7.370 -1.683 1.00 98.38 111 ALA A C 1
ATOM 825 O O . ALA A 1 111 ? -5.200 7.659 -0.848 1.00 98.38 111 ALA A O 1
ATOM 826 N N . THR A 1 112 ? -4.638 7.247 -2.981 1.00 98.31 112 THR A N 1
ATOM 827 C CA . THR A 1 112 ? -6.003 7.438 -3.503 1.00 98.31 112 THR A CA 1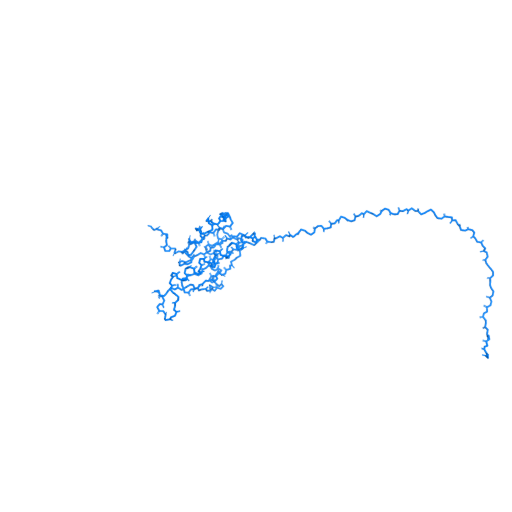
ATOM 828 C C . THR A 1 112 ? -6.953 6.371 -2.965 1.00 98.31 112 THR A C 1
ATOM 830 O O . THR A 1 112 ? -8.063 6.692 -2.555 1.00 98.31 112 THR A O 1
ATOM 833 N N . THR A 1 113 ? -6.509 5.114 -2.927 1.00 98.44 113 THR A N 1
ATOM 834 C CA . THR A 1 113 ? -7.315 3.999 -2.415 1.00 98.44 113 THR A CA 1
ATOM 835 C C . THR A 1 113 ? -7.646 4.209 -0.941 1.00 98.44 113 THR A C 1
ATOM 837 O O . THR A 1 113 ? -8.814 4.169 -0.570 1.00 98.44 113 THR A O 1
ATOM 840 N N . ILE A 1 114 ? -6.644 4.506 -0.109 1.00 98.00 114 ILE A N 1
ATOM 841 C CA . ILE A 1 114 ? -6.840 4.724 1.330 1.00 98.00 114 ILE A CA 1
ATOM 842 C C . ILE A 1 114 ? -7.782 5.900 1.577 1.00 98.00 114 ILE A C 1
ATOM 844 O O . ILE A 1 114 ? -8.761 5.757 2.298 1.00 98.00 114 ILE A O 1
ATOM 848 N N . THR A 1 115 ? -7.524 7.055 0.959 1.00 96.94 115 THR A N 1
ATOM 849 C CA . THR A 1 115 ? -8.346 8.255 1.193 1.00 96.94 115 THR A CA 1
ATOM 850 C C . 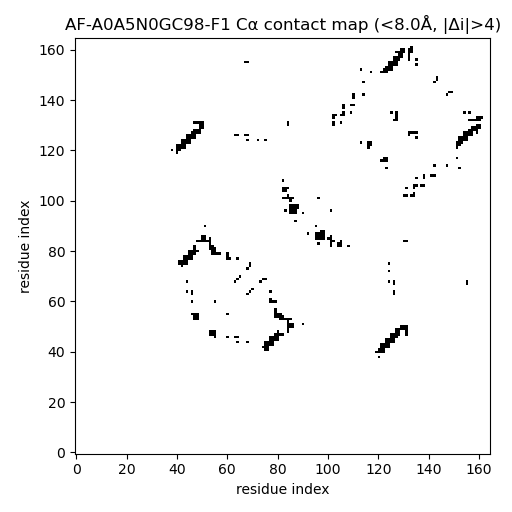THR A 1 115 ? -9.798 8.065 0.761 1.00 96.94 115 THR A C 1
ATOM 852 O O . THR A 1 115 ? -10.692 8.584 1.424 1.00 96.94 115 THR A O 1
ATOM 855 N N . GLN A 1 116 ? -10.051 7.299 -0.304 1.00 96.31 116 GLN A N 1
ATOM 856 C CA . GLN A 1 116 ? -11.408 6.929 -0.710 1.00 96.31 116 GLN A CA 1
ATOM 857 C C . GLN A 1 116 ? -12.079 6.017 0.316 1.00 96.31 116 GLN A C 1
ATOM 859 O O . GLN A 1 116 ? -13.181 6.322 0.755 1.00 96.31 116 GLN A O 1
ATOM 864 N N . GLN A 1 117 ? -11.410 4.944 0.741 1.00 96.44 117 GLN A N 1
ATOM 865 C CA . GLN A 1 117 ? -11.993 3.998 1.694 1.00 96.44 117 GLN A CA 1
ATOM 866 C C . GLN A 1 117 ? -12.260 4.635 3.063 1.00 96.44 117 GLN A C 1
ATOM 868 O O . GLN A 1 117 ? -13.336 4.454 3.623 1.00 96.44 117 GLN A O 1
ATOM 873 N N . VAL A 1 118 ? -11.333 5.457 3.558 1.00 95.19 118 VAL A N 1
ATOM 874 C CA . VAL A 1 118 ? -11.529 6.211 4.804 1.00 95.19 118 VAL A CA 1
ATOM 875 C C . VAL A 1 118 ? -12.700 7.190 4.668 1.00 95.19 118 VAL A C 1
ATOM 877 O O . VAL A 1 118 ? -13.523 7.303 5.572 1.00 95.19 118 VAL A O 1
ATOM 880 N N . ALA A 1 119 ? -12.843 7.868 3.521 1.00 93.44 119 ALA A N 1
ATOM 881 C CA . ALA A 1 119 ? -13.996 8.738 3.271 1.00 93.44 119 ALA A CA 1
ATOM 882 C C . ALA A 1 119 ? -15.330 7.968 3.206 1.00 93.44 119 ALA A C 1
ATOM 884 O O . ALA A 1 119 ? -16.369 8.518 3.582 1.00 93.44 119 ALA A O 1
ATOM 885 N N . ASP A 1 120 ? -15.297 6.707 2.771 1.00 93.38 120 ASP A N 1
ATOM 886 C CA . ASP A 1 120 ? -16.446 5.795 2.776 1.00 93.38 120 ASP A CA 1
ATOM 887 C C . ASP A 1 120 ? -16.744 5.215 4.175 1.00 93.38 120 ASP A C 1
ATOM 889 O O . ASP A 1 120 ? -17.827 4.658 4.387 1.00 93.38 120 ASP A O 1
ATOM 893 N N . GLY A 1 121 ? -15.849 5.443 5.144 1.00 93.31 121 GLY A N 1
ATOM 894 C CA . GLY A 1 121 ? -15.990 5.073 6.552 1.00 93.31 121 GLY A CA 1
ATOM 895 C C . GLY A 1 121 ? -15.319 3.757 6.938 1.00 93.31 121 GLY A C 1
ATOM 896 O O . GLY A 1 121 ? -15.666 3.228 7.987 1.00 93.31 121 GLY A O 1
ATOM 897 N N . ASN A 1 122 ? -14.420 3.234 6.100 1.00 94.25 122 ASN A N 1
ATOM 898 C CA . ASN A 1 122 ? -13.736 1.952 6.281 1.00 94.25 122 ASN A CA 1
ATOM 899 C C . ASN A 1 122 ? -12.391 2.103 7.001 1.00 94.25 122 ASN A C 1
ATOM 901 O O . ASN A 1 122 ? -11.638 3.035 6.703 1.00 94.25 122 ASN A O 1
ATOM 905 N N . ASP A 1 123 ? -12.059 1.129 7.851 1.00 95.44 123 ASP A N 1
ATOM 906 C CA . ASP A 1 123 ? -10.747 1.028 8.491 1.00 95.44 123 ASP A CA 1
ATOM 907 C C . ASP A 1 123 ? -9.805 0.179 7.629 1.00 95.44 123 ASP A C 1
ATOM 909 O O . ASP A 1 123 ? -10.160 -0.898 7.129 1.00 95.44 123 ASP A O 1
ATOM 913 N N . ILE A 1 124 ? -8.579 0.665 7.437 1.00 98.06 124 ILE A N 1
ATOM 914 C CA . ILE A 1 124 ? -7.635 0.082 6.484 1.00 98.06 124 ILE A CA 1
ATOM 915 C C . ILE A 1 124 ? -6.392 -0.462 7.176 1.00 98.06 124 ILE A C 1
ATOM 917 O O . ILE A 1 124 ? -5.717 0.231 7.934 1.00 98.06 124 ILE A O 1
ATOM 921 N N . VAL A 1 125 ? -5.998 -1.680 6.808 1.00 98.50 125 VAL A N 1
ATOM 922 C CA . VAL A 1 125 ? -4.646 -2.194 7.052 1.00 98.50 125 VAL A CA 1
ATOM 923 C C . VAL A 1 125 ? -3.949 -2.405 5.717 1.00 98.50 125 VAL A C 1
ATOM 925 O O . VAL A 1 125 ? -4.462 -3.083 4.833 1.00 98.50 125 VAL A O 1
ATOM 928 N N . VAL A 1 126 ? -2.746 -1.864 5.562 1.00 98.69 126 VAL A N 1
ATOM 929 C CA . VAL A 1 126 ? -1.916 -2.092 4.375 1.00 98.69 126 VAL A CA 1
ATOM 930 C C . VAL A 1 126 ? -0.774 -3.028 4.724 1.00 98.69 126 VAL A C 1
ATOM 932 O O . VAL A 1 126 ? 0.055 -2.727 5.583 1.00 98.69 126 VAL A O 1
ATOM 935 N N . LYS A 1 127 ? -0.679 -4.148 4.012 1.00 98.62 127 LYS A N 1
ATOM 936 C CA . LYS A 1 127 ? 0.479 -5.035 4.061 1.00 98.62 127 LYS A CA 1
ATOM 937 C C . LYS A 1 127 ? 1.407 -4.739 2.887 1.00 98.62 127 LYS A C 1
ATOM 939 O O . LYS A 1 127 ? 1.062 -5.017 1.737 1.00 98.62 127 LYS A O 1
ATOM 944 N N . GLY A 1 128 ? 2.614 -4.263 3.191 1.00 98.31 128 GLY A N 1
ATOM 945 C CA . GLY A 1 128 ? 3.693 -4.017 2.230 1.00 98.31 128 GLY A CA 1
ATOM 946 C C . GLY A 1 128 ? 4.798 -5.083 2.262 1.00 98.31 128 GLY A C 1
ATOM 947 O O . GLY A 1 128 ? 5.088 -5.695 3.299 1.00 98.31 128 GLY A O 1
ATOM 948 N N . ALA A 1 129 ? 5.434 -5.317 1.115 1.00 97.25 129 ALA A N 1
ATOM 949 C CA . ALA A 1 129 ? 6.647 -6.117 0.965 1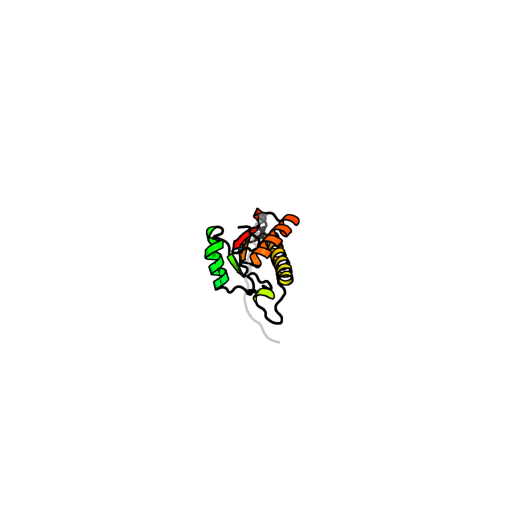.00 97.25 129 ALA A CA 1
ATOM 950 C C . ALA A 1 129 ? 7.662 -5.440 0.040 1.00 97.25 129 ALA A C 1
ATOM 952 O O . ALA A 1 129 ? 7.349 -5.114 -1.104 1.00 97.25 129 ALA A O 1
ATOM 953 N N . SER A 1 130 ? 8.920 -5.336 0.479 1.00 96.81 130 SER A N 1
ATOM 954 C CA . SER A 1 130 ? 10.013 -4.814 -0.351 1.00 96.81 130 SER A CA 1
ATOM 955 C C . SER A 1 130 ? 9.667 -3.429 -0.922 1.00 96.81 130 SER A C 1
ATOM 957 O O . SER A 1 130 ? 9.454 -2.493 -0.158 1.00 96.81 130 SER A O 1
ATOM 959 N N . GLN A 1 131 ? 9.545 -3.287 -2.241 1.00 97.25 131 GLN A N 1
ATOM 960 C CA . GLN A 1 131 ? 9.156 -2.034 -2.889 1.00 97.25 131 GLN A CA 1
ATOM 961 C C . GLN A 1 131 ? 7.808 -1.475 -2.401 1.00 97.25 131 GLN A C 1
ATOM 963 O O . GLN A 1 131 ? 7.684 -0.264 -2.229 1.00 97.25 131 GLN A O 1
ATOM 968 N N . SER A 1 132 ? 6.795 -2.309 -2.138 1.00 98.50 132 SER A N 1
ATOM 969 C CA . SER A 1 132 ? 5.525 -1.789 -1.609 1.00 98.50 132 SER A CA 1
ATOM 970 C C . SER A 1 132 ? 5.614 -1.364 -0.142 1.00 98.50 132 SER A C 1
ATOM 972 O O . SER A 1 132 ? 4.805 -0.547 0.297 1.00 98.50 132 SER A O 1
ATOM 974 N N . SER A 1 133 ? 6.629 -1.815 0.605 1.00 98.25 133 SER A N 1
ATOM 975 C CA . SER A 1 133 ? 6.949 -1.240 1.919 1.00 98.25 133 SER A CA 1
ATOM 976 C C . SER A 1 133 ? 7.527 0.171 1.781 1.00 98.25 133 SER A C 1
ATOM 978 O O . SER A 1 133 ? 7.087 1.075 2.487 1.00 98.25 133 SER A O 1
ATOM 980 N N . THR A 1 134 ? 8.410 0.401 0.800 1.00 97.88 134 THR A N 1
ATOM 981 C CA . THR A 1 134 ? 8.880 1.754 0.450 1.00 97.88 134 THR A CA 1
ATOM 982 C C . THR A 1 134 ? 7.718 2.673 0.065 1.00 97.88 134 THR A C 1
ATOM 984 O O . THR A 1 134 ? 7.611 3.781 0.590 1.00 97.88 134 THR A O 1
ATOM 987 N N . ILE A 1 135 ? 6.810 2.197 -0.795 1.00 98.69 135 ILE A N 1
ATOM 988 C CA . ILE A 1 135 ? 5.579 2.918 -1.162 1.00 98.69 135 ILE A CA 1
ATOM 989 C C . ILE A 1 135 ? 4.729 3.229 0.074 1.00 98.69 135 ILE A C 1
ATOM 991 O O . ILE A 1 135 ? 4.277 4.360 0.232 1.00 98.69 135 ILE A O 1
ATOM 995 N N . SER A 1 136 ? 4.550 2.260 0.974 1.00 98.50 136 SER A N 1
ATOM 996 C CA . SER A 1 136 ? 3.783 2.458 2.208 1.00 98.50 136 SER A CA 1
ATOM 997 C C . SER A 1 136 ? 4.367 3.583 3.068 1.00 98.50 136 SER A C 1
ATOM 999 O O . SER A 1 136 ? 3.616 4.440 3.524 1.00 98.50 136 SER A O 1
ATOM 1001 N N . GLY A 1 137 ? 5.694 3.652 3.220 1.00 97.44 137 GLY A N 1
ATOM 1002 C CA . GLY A 1 137 ? 6.359 4.742 3.945 1.00 97.44 137 GLY A CA 1
ATOM 1003 C C . GLY A 1 137 ? 6.150 6.128 3.314 1.00 97.44 137 GLY A C 1
ATOM 1004 O O . GLY A 1 137 ? 5.925 7.110 4.026 1.00 97.44 137 GLY A O 1
ATOM 1005 N N . MET A 1 138 ? 6.161 6.217 1.979 1.00 98.00 138 MET A N 1
ATOM 1006 C CA . MET A 1 138 ? 5.815 7.460 1.272 1.00 98.00 138 MET A CA 1
ATOM 1007 C C . MET A 1 138 ? 4.358 7.859 1.529 1.00 98.00 138 MET A C 1
ATOM 1009 O O . MET A 1 138 ? 4.088 9.002 1.893 1.00 98.00 138 MET A O 1
ATOM 1013 N N . VAL A 1 139 ? 3.427 6.906 1.433 1.00 98.50 139 VAL A N 1
ATOM 1014 C CA . VAL A 1 139 ? 2.001 7.173 1.659 1.00 98.50 139 VAL A CA 1
ATOM 1015 C C . VAL A 1 139 ? 1.707 7.566 3.104 1.00 98.50 139 VAL A C 1
ATOM 1017 O O . VAL A 1 139 ? 0.911 8.473 3.313 1.00 98.50 139 VAL A O 1
ATOM 1020 N N . MET A 1 140 ? 2.374 6.986 4.105 1.00 97.69 140 MET A N 1
ATOM 1021 C CA . MET A 1 140 ? 2.250 7.448 5.498 1.00 97.69 140 MET A CA 1
ATOM 1022 C C . MET A 1 140 ? 2.536 8.953 5.627 1.00 97.69 140 MET A C 1
ATOM 1024 O O . MET A 1 140 ? 1.811 9.667 6.320 1.00 97.69 140 MET A O 1
ATOM 1028 N N . THR A 1 141 ? 3.569 9.442 4.932 1.00 95.62 141 THR A N 1
ATOM 1029 C CA . THR A 1 141 ? 3.926 10.870 4.920 1.00 95.62 141 THR A CA 1
ATOM 1030 C C . THR A 1 141 ? 2.836 11.704 4.244 1.00 95.62 141 THR A C 1
ATOM 1032 O O . THR A 1 141 ? 2.436 12.742 4.776 1.00 95.62 141 THR A O 1
ATOM 1035 N N . ASP A 1 142 ? 2.309 11.230 3.113 1.00 96.19 142 ASP A N 1
ATOM 1036 C CA . ASP A 1 142 ? 1.244 11.911 2.372 1.00 96.19 142 ASP A CA 1
ATOM 1037 C C . ASP A 1 142 ? -0.075 11.971 3.158 1.00 96.19 142 ASP A C 1
ATOM 1039 O O . ASP A 1 142 ? -0.731 13.015 3.172 1.00 96.19 142 ASP A O 1
ATOM 1043 N N . LEU A 1 143 ? -0.463 10.883 3.831 1.00 96.94 143 LEU A N 1
ATOM 1044 C CA . LEU A 1 143 ? -1.677 10.807 4.652 1.00 96.94 143 LEU A CA 1
ATOM 1045 C C . LEU A 1 143 ? -1.592 11.748 5.857 1.00 96.94 143 LEU A C 1
ATOM 1047 O O . LEU A 1 143 ? -2.541 12.485 6.131 1.00 96.94 143 LEU A O 1
ATOM 1051 N N . ALA A 1 144 ? -0.435 11.788 6.525 1.00 95.62 144 ALA A N 1
ATOM 1052 C CA . ALA A 1 144 ? -0.193 12.712 7.629 1.00 95.62 144 ALA A CA 1
ATOM 1053 C C . ALA A 1 144 ? -0.282 14.178 7.169 1.00 95.62 144 ALA A C 1
ATOM 1055 O O . ALA A 1 144 ? -0.903 15.002 7.841 1.00 95.62 144 ALA A O 1
ATOM 1056 N N . ALA A 1 145 ? 0.280 14.504 6.000 1.00 95.69 145 ALA A N 1
ATOM 1057 C CA . ALA A 1 145 ? 0.187 15.844 5.420 1.00 95.69 145 ALA A CA 1
ATOM 1058 C C . ALA A 1 145 ? -1.254 16.232 5.032 1.00 95.69 145 ALA A C 1
ATOM 1060 O O . ALA A 1 145 ? -1.610 17.410 5.085 1.00 95.69 145 ALA A O 1
ATOM 1061 N N . GLN A 1 146 ? -2.082 15.252 4.665 1.00 94.06 146 GLN A N 1
ATOM 1062 C CA . GLN A 1 146 ? -3.500 15.431 4.330 1.00 94.06 146 GLN A CA 1
ATOM 1063 C C . GLN A 1 146 ? -4.425 15.436 5.557 1.00 94.06 146 GLN A C 1
ATOM 1065 O O . GLN A 1 146 ? -5.605 15.755 5.421 1.00 94.06 146 GLN A O 1
ATOM 1070 N N . GLY A 1 147 ? -3.907 15.124 6.748 1.00 94.38 147 GLY A N 1
ATOM 1071 C CA . GLY A 1 147 ? -4.689 15.083 7.983 1.00 94.38 147 GLY A CA 1
ATOM 1072 C C . GLY A 1 147 ? -5.635 13.885 8.079 1.00 94.38 147 GLY A C 1
ATOM 1073 O O . GLY A 1 147 ? -6.643 13.978 8.777 1.00 94.38 147 GLY A O 1
ATOM 1074 N N . VAL A 1 148 ? -5.330 12.783 7.385 1.00 93.50 148 VAL A N 1
ATOM 1075 C CA . VAL A 1 148 ? -6.058 11.517 7.559 1.00 93.50 148 VAL A CA 1
ATOM 1076 C C . VAL A 1 148 ? -5.818 11.017 8.990 1.00 93.50 148 VAL A C 1
ATOM 1078 O O . VAL A 1 148 ? -4.656 10.978 9.411 1.00 93.50 148 VAL A O 1
ATOM 1081 N N . PRO A 1 149 ? -6.867 10.681 9.766 1.00 91.06 149 PRO A N 1
ATOM 1082 C CA . PRO A 1 149 ? -6.693 10.192 11.128 1.00 91.06 149 PRO A CA 1
ATOM 1083 C C . PRO A 1 149 ? -5.833 8.926 11.156 1.00 91.06 149 PRO A C 1
ATOM 1085 O O . PRO A 1 149 ? -6.030 8.002 10.373 1.00 91.06 149 PRO A O 1
ATOM 1088 N N . SER A 1 150 ? -4.866 8.878 12.072 1.00 89.12 150 SER A N 1
ATOM 1089 C CA . SER A 1 150 ? -3.955 7.733 12.200 1.00 89.12 150 SER A CA 1
ATOM 1090 C C . SER A 1 150 ? -4.635 6.464 12.706 1.00 89.12 150 SER A C 1
ATOM 1092 O O . SER A 1 150 ? -4.069 5.386 12.568 1.00 89.12 150 SER A O 1
ATOM 1094 N N . ASP A 1 151 ? -5.812 6.597 13.316 1.00 92.44 151 ASP A N 1
ATOM 1095 C CA . ASP A 1 151 ? -6.569 5.468 13.855 1.00 92.44 151 ASP A CA 1
ATOM 1096 C C . ASP A 1 151 ? -7.298 4.697 12.739 1.00 92.44 151 ASP A C 1
ATOM 1098 O O . ASP A 1 151 ? -7.534 3.503 12.896 1.00 92.44 151 ASP A O 1
ATOM 1102 N N . ASP A 1 152 ? -7.550 5.341 11.592 1.00 93.31 152 ASP A N 1
ATOM 1103 C CA . ASP A 1 152 ? -8.294 4.768 10.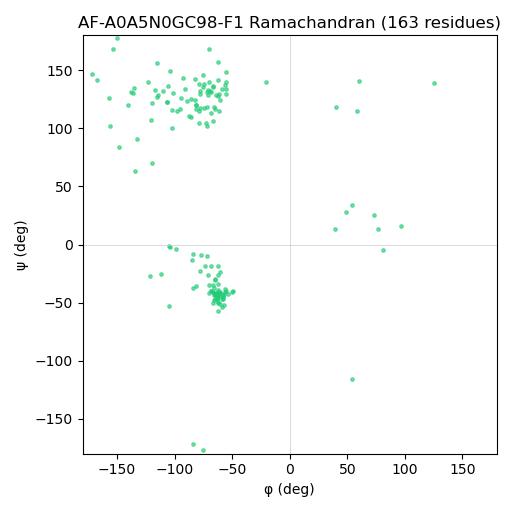459 1.00 93.31 152 ASP A CA 1
ATOM 1104 C C . ASP A 1 152 ? -7.388 3.931 9.527 1.00 93.31 152 ASP A C 1
ATOM 1106 O O . ASP A 1 152 ? -7.864 3.226 8.634 1.00 93.31 152 ASP A O 1
ATOM 1110 N N . VAL A 1 153 ? -6.055 4.033 9.674 1.00 96.94 153 VAL A N 1
ATOM 1111 C CA . VAL A 1 153 ? -5.088 3.400 8.762 1.00 96.94 153 VAL A CA 1
ATOM 1112 C C . VAL A 1 153 ? -3.884 2.828 9.507 1.00 96.94 153 VAL A C 1
ATOM 1114 O O . VAL A 1 153 ? -3.089 3.546 10.110 1.00 96.94 153 VAL A O 1
ATOM 1117 N N . SER A 1 154 ? -3.683 1.522 9.373 1.00 97.56 154 SER A N 1
ATOM 1118 C CA . SER A 1 154 ? -2.547 0.775 9.916 1.00 97.56 154 SER A CA 1
ATOM 1119 C C . SER A 1 154 ? -1.668 0.179 8.813 1.00 97.56 154 SER A C 1
ATOM 1121 O O . SER A 1 154 ? -2.120 -0.084 7.700 1.00 97.56 154 SER A O 1
ATOM 1123 N N . PHE A 1 155 ? -0.396 -0.089 9.122 1.00 97.94 155 PHE A N 1
ATOM 1124 C CA . PHE A 1 155 ? 0.565 -0.632 8.158 1.00 97.94 155 PHE A CA 1
ATOM 1125 C C . PH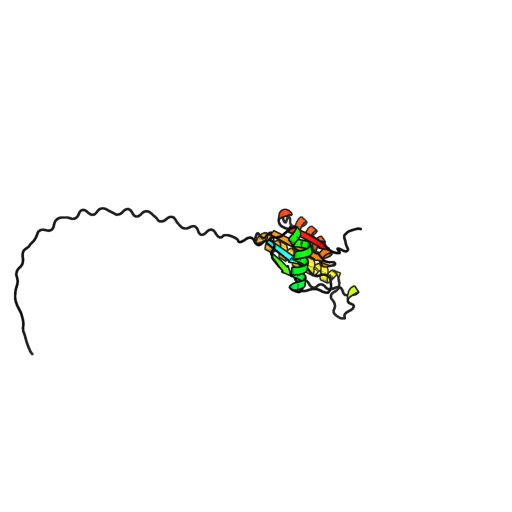E A 1 155 ? 1.395 -1.776 8.745 1.00 97.94 155 PHE A C 1
ATOM 1127 O O . PHE A 1 155 ? 1.953 -1.664 9.836 1.00 97.94 155 PHE A O 1
ATOM 1134 N N . VAL A 1 156 ? 1.541 -2.851 7.969 1.00 97.88 156 VAL A N 1
ATOM 1135 C CA . VAL A 1 156 ? 2.362 -4.026 8.280 1.00 97.88 156 VAL A CA 1
ATOM 1136 C C . VAL A 1 156 ? 3.412 -4.192 7.183 1.00 97.88 156 VAL A C 1
ATOM 1138 O O . VAL A 1 156 ? 3.098 -4.568 6.053 1.00 97.88 156 VAL A O 1
ATOM 1141 N N . LEU A 1 157 ? 4.674 -3.894 7.496 1.00 97.56 157 LEU A N 1
ATOM 1142 C CA . LEU A 1 157 ? 5.747 -3.812 6.500 1.00 97.56 157 LEU A CA 1
ATOM 1143 C C . LEU A 1 157 ? 6.744 -4.959 6.653 1.00 97.56 157 LEU A C 1
ATOM 1145 O O . LEU A 1 157 ? 7.247 -5.234 7.740 1.00 97.56 157 LEU A O 1
ATOM 1149 N N . THR A 1 158 ? 7.066 -5.612 5.538 1.00 96.06 158 THR A N 1
ATOM 1150 C CA . THR A 1 158 ? 8.053 -6.701 5.487 1.00 96.06 158 THR A CA 1
ATOM 1151 C C . THR A 1 158 ? 9.151 -6.383 4.480 1.00 96.06 158 THR A C 1
ATOM 1153 O O . THR A 1 158 ? 8.882 -5.835 3.411 1.00 96.06 158 THR A O 1
ATOM 1156 N N . GLY A 1 159 ? 10.403 -6.706 4.818 1.00 94.12 159 GLY A N 1
ATOM 1157 C CA . GLY A 1 159 ? 11.553 -6.487 3.933 1.00 94.12 159 GLY A CA 1
ATOM 1158 C C . GLY A 1 159 ? 11.691 -5.048 3.426 1.00 94.12 159 GLY A C 1
ATOM 1159 O O . GLY A 1 159 ? 12.070 -4.871 2.274 1.00 94.12 159 GLY A O 1
ATOM 1160 N N . ASP A 1 160 ? 11.317 -4.052 4.236 1.00 94.88 160 ASP A N 1
ATOM 1161 C CA . ASP A 1 160 ? 11.399 -2.636 3.869 1.00 94.88 160 ASP A CA 1
ATOM 1162 C C . ASP A 1 160 ? 12.866 -2.216 3.668 1.00 94.88 160 ASP A C 1
ATOM 1164 O O . ASP A 1 160 ? 13.636 -2.255 4.631 1.00 94.88 160 ASP A O 1
ATOM 1168 N N . PRO A 1 161 ? 13.270 -1.802 2.451 1.00 91.62 161 PRO A N 1
ATOM 1169 C CA . PRO A 1 161 ? 14.627 -1.329 2.184 1.00 91.62 161 PRO A CA 1
ATOM 1170 C C . PRO A 1 161 ? 15.017 -0.069 2.968 1.00 91.62 161 PRO A C 1
ATOM 1172 O O . PRO A 1 161 ? 16.205 0.233 3.066 1.00 91.62 161 PRO A O 1
ATOM 1175 N N . ASN A 1 162 ? 14.037 0.675 3.488 1.00 91.06 162 ASN A N 1
ATOM 1176 C CA . ASN A 1 162 ? 14.253 1.950 4.167 1.00 91.06 162 ASN A CA 1
ATOM 1177 C C . ASN A 1 162 ? 14.261 1.839 5.697 1.00 91.06 162 ASN A C 1
ATOM 1179 O O . ASN A 1 162 ? 14.506 2.846 6.363 1.00 91.06 162 ASN A O 1
ATOM 1183 N N . LEU A 1 163 ? 14.006 0.655 6.269 1.00 81.69 163 LEU A N 1
ATOM 1184 C CA . LEU A 1 163 ? 14.154 0.442 7.708 1.00 81.69 163 LEU A CA 1
ATOM 1185 C C . LEU A 1 163 ? 15.643 0.253 8.049 1.00 81.69 163 LEU A C 1
ATOM 1187 O O . LEU A 1 163 ? 16.235 -0.735 7.609 1.00 81.69 163 LEU A O 1
ATOM 1191 N N . PRO A 1 164 ? 16.266 1.165 8.824 1.00 61.88 164 PRO A N 1
ATOM 1192 C CA . PRO A 1 164 ? 17.646 0.995 9.252 1.00 61.88 164 PRO A CA 1
ATOM 1193 C C . PRO A 1 164 ? 17.761 -0.201 10.205 1.00 61.88 164 PRO A C 1
ATOM 1195 O O . PRO A 1 164 ? 16.929 -0.390 11.095 1.00 61.88 164 PRO A O 1
ATOM 1198 N N . ASN A 1 165 ? 18.801 -1.000 9.992 1.00 57.16 165 ASN A N 1
ATOM 1199 C CA . ASN A 1 165 ? 19.143 -2.212 10.733 1.00 57.16 165 ASN A CA 1
ATOM 1200 C C . ASN A 1 165 ? 20.162 -1.971 11.851 1.00 57.16 165 ASN A C 1
ATOM 1202 O O . ASN A 1 165 ? 21.058 -1.114 11.678 1.00 57.16 165 ASN A O 1
#

pLDDT: mean 82.98, std 21.08, range [33.69, 98.81]

Nearest PDB structures (foldseek):
  4q72-assembly1_B-2  TM=7.654E-01  e=3.318E-01  Bradyrhizobium diazoefficiens USDA 110
  5lw0-assembly1_A  TM=5.432E-01  e=1.100E-01  Oryza sativa Japonica Group
  6wxr-assembly1_A  TM=3.954E-01  e=1.001E+00  Mus musculus
  4m55-assembly1_A  TM=3.796E-01  e=3.438E+00  Homo sapiens

Secondary structure (DSSP, 8-state):
----------------PPPPPPPPP-PPPPPP------PPPPEEEEE---TT-SS--HHHHHHHIIIIITTT-TTPEEEE-------HHHH--TTPPPHHHHHHHHHHHHHHHHHHHHHHT-EEEEEEETHHHHHHHHHHHHHHHHT--TTSEEEEEES-TTS--

Foldseek 3Di:
DDDDDDDDDDDDDDDDDDDDDDDDDDDDDDPDPPPDPDLDAAAAEEEEDAAPCQWPDPVRQVVCCVPFPCVPPVRHDTDYFGFLSFDCVVPVDDPTDHLVRRLVRLLVRVLVVLVVSVVSVYAYEYEEEASRLVSVVSNVVVCVVVVPDPRRYHYTYYNYPPDDD

Mean predicted aligned error: 12.85 Å